Protein AF-A0A4S0N378-F1 (afdb_monomer)

Solvent-accessible surface area (backbone atoms only — not comparable to full-atom values): 2419 Å² total; per-residue (Å²): 136,55,74,67,37,54,54,51,48,54,35,28,71,71,58,77,32,61,60,59,23,11,59,77,66,76,47,54,44,70,61,48,52,52,40,45,51,55,54,74,76,103

Nearest PDB structures (foldseek):
  4pzj-assembly1_A-2  TM=9.819E-01  e=4.569E-03  Eggerthella lenta DSM 2243
  5y9s-assembly1_B  TM=9.815E-01  e=4.325E-02  Vibrio vulnificus CMCP6
  5y9s-assembly1_D  TM=9.654E-01  e=5.306E-02  Vibrio vulnificus CMCP6
  3hhg-assembly1_D  TM=9.203E-01  e=6.968E-02  Neisseria meningitidis serogroup B
  4ldz-assembly1_B  TM=8.876E-01  e=7.061E-01  Bacillus subtilis subsp. subtilis str. 168

Secondary structure (DSSP, 8-state):
--HHHHHHHHHHHHHS-HHHHHHHTTS-HHHHHHHHHHHH--

Foldseek 3Di:
DDPVLVQLVVLCVVVVDLCRSCVVVVHHSVVSVVSPVVVVVD

Radius of gyration: 8.95 Å; Cα contacts (8 Å, |Δi|>4): 37; chains: 1; bounding box: 21×21×14 Å

pLDDT: mean 96.57, std 3.6, range [81.25, 98.62]

Sequence (42 aa):
MEISQVRYFLAVAKELNFTRAAEQCNVTQPALSRAIKLLEDE

Mean predicted aligned error: 2.01 Å

Structure (mmCIF, N/CA/C/O backbone):
data_AF-A0A4S0N378-F1
#
_entry.id   AF-A0A4S0N378-F1
#
loop_
_atom_site.group_PDB
_atom_site.id
_atom_site.type_symbol
_atom_site.label_atom_id
_atom_site.label_alt_id
_atom_site.label_comp_id
_atom_site.label_asym_id
_atom_site.label_entity_id
_atom_site.label_seq_id
_atom_site.pdbx_PDB_ins_code
_atom_site.Cartn_x
_atom_site.Cartn_y
_atom_site.Cartn_z
_atom_site.occupancy
_atom_site.B_iso_or_equiv
_atom_site.auth_seq_id
_atom_site.auth_comp_id
_atom_site.auth_asym_id
_atom_site.auth_atom_id
_atom_site.pdbx_PDB_model_num
ATOM 1 N N . MET A 1 1 ? -10.487 -10.238 0.174 1.00 81.25 1 MET A N 1
ATOM 2 C CA . MET A 1 1 ? -10.086 -9.200 1.141 1.00 81.25 1 MET A CA 1
ATOM 3 C C . MET A 1 1 ? -9.171 -9.801 2.194 1.00 81.25 1 MET A C 1
ATOM 5 O O . MET A 1 1 ? -9.610 -10.620 2.997 1.00 81.25 1 MET A O 1
ATOM 9 N N . GLU A 1 2 ? -7.905 -9.392 2.184 1.00 92.12 2 GLU A N 1
ATOM 10 C CA . GLU A 1 2 ? -6.829 -9.813 3.089 1.00 92.12 2 GLU A CA 1
ATOM 11 C C . GLU A 1 2 ? -6.512 -8.726 4.133 1.00 92.12 2 GLU A C 1
ATOM 13 O O . GLU A 1 2 ? -6.562 -7.525 3.853 1.00 92.12 2 GLU A O 1
ATOM 18 N N . ILE A 1 3 ? -6.094 -9.121 5.342 1.00 92.44 3 ILE A N 1
ATOM 19 C CA . ILE A 1 3 ? -5.748 -8.172 6.426 1.00 92.44 3 ILE A CA 1
ATOM 20 C C . ILE A 1 3 ? -4.621 -7.208 6.013 1.00 92.44 3 ILE A C 1
ATOM 22 O O . ILE A 1 3 ? -4.585 -6.056 6.453 1.00 92.44 3 ILE A O 1
ATOM 26 N N . SER A 1 4 ? -3.693 -7.659 5.168 1.00 92.31 4 SER A N 1
ATOM 27 C CA . SER A 1 4 ? -2.607 -6.829 4.637 1.00 92.31 4 SER A CA 1
ATOM 28 C C . SER A 1 4 ? -3.127 -5.666 3.787 1.00 92.31 4 SER A C 1
ATOM 30 O O . SER A 1 4 ? -2.655 -4.543 3.956 1.00 92.31 4 SER A O 1
ATOM 32 N N . GLN A 1 5 ? -4.140 -5.899 2.948 1.00 95.31 5 GLN A N 1
ATOM 33 C CA . GLN A 1 5 ? -4.753 -4.864 2.111 1.00 95.31 5 GLN A CA 1
ATOM 34 C C . GLN A 1 5 ? -5.438 -3.794 2.963 1.00 95.31 5 GLN A C 1
ATOM 36 O O . GLN A 1 5 ? -5.249 -2.605 2.718 1.00 95.31 5 GLN A O 1
ATOM 41 N N . VAL A 1 6 ? -6.151 -4.197 4.021 1.00 96.44 6 VAL A N 1
ATOM 42 C CA . VAL A 1 6 ? -6.785 -3.257 4.960 1.00 96.44 6 VAL A CA 1
ATOM 43 C C . VAL A 1 6 ? -5.736 -2.399 5.674 1.00 96.44 6 VAL A C 1
ATOM 45 O O . VAL A 1 6 ? -5.910 -1.188 5.802 1.00 96.44 6 VAL A O 1
ATOM 48 N N . ARG A 1 7 ? -4.605 -2.984 6.100 1.00 96.75 7 ARG A N 1
ATOM 49 C CA . ARG A 1 7 ? -3.496 -2.216 6.699 1.00 96.75 7 ARG A CA 1
ATOM 50 C C . ARG A 1 7 ? -2.911 -1.196 5.726 1.00 96.75 7 ARG A C 1
ATOM 52 O O . ARG A 1 7 ? -2.663 -0.061 6.127 1.00 96.75 7 ARG A O 1
ATOM 59 N N . TYR A 1 8 ? -2.712 -1.578 4.466 1.00 98.06 8 TYR A N 1
ATOM 60 C CA . TYR A 1 8 ? -2.219 -0.661 3.439 1.00 98.06 8 TYR A CA 1
ATOM 61 C C . TYR A 1 8 ? -3.222 0.450 3.141 1.00 98.06 8 TYR A C 1
ATOM 63 O O . TYR A 1 8 ? -2.823 1.607 3.036 1.00 98.06 8 TYR A O 1
ATOM 71 N N . PHE A 1 9 ? -4.515 0.134 3.085 1.00 97.94 9 PHE A N 1
ATOM 72 C CA . PHE A 1 9 ? -5.568 1.127 2.895 1.00 97.94 9 PHE A CA 1
ATOM 73 C C . PHE A 1 9 ? -5.583 2.160 4.026 1.00 97.94 9 PHE A C 1
ATOM 75 O O . PHE A 1 9 ? -5.582 3.362 3.763 1.00 97.94 9 PHE A O 1
ATOM 82 N N . LEU A 1 10 ? -5.497 1.712 5.282 1.00 98.25 10 LEU A N 1
ATOM 83 C CA . LEU A 1 10 ? -5.406 2.609 6.436 1.00 98.25 10 LEU A CA 1
ATOM 84 C C . LEU A 1 10 ? -4.156 3.502 6.386 1.00 98.25 10 LEU A C 1
ATOM 86 O O . LEU A 1 10 ? -4.237 4.680 6.733 1.00 98.25 10 LEU A O 1
ATOM 90 N N . ALA A 1 11 ? -3.015 2.973 5.934 1.00 98.25 11 ALA A N 1
ATOM 91 C CA . ALA A 1 11 ? -1.798 3.764 5.754 1.00 98.25 11 ALA A CA 1
ATOM 92 C C . ALA A 1 11 ? -1.963 4.835 4.661 1.00 98.25 11 ALA A C 1
ATOM 94 O O . ALA A 1 11 ? -1.613 5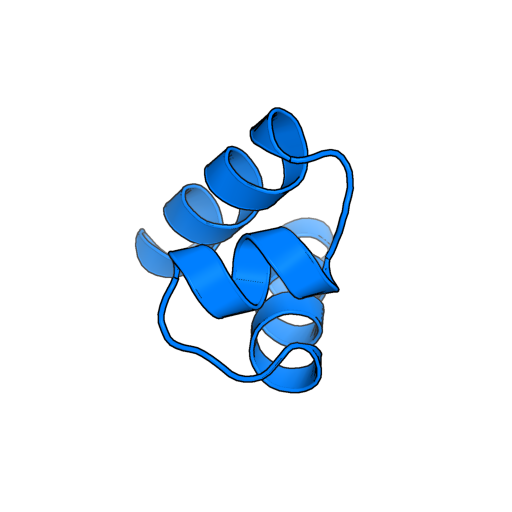.993 4.881 1.00 98.25 11 ALA A O 1
ATOM 95 N N . VAL A 1 12 ? -2.560 4.491 3.514 1.00 98.38 12 VAL A N 1
ATOM 96 C CA . VAL A 1 12 ? -2.848 5.452 2.431 1.00 98.38 12 VAL A CA 1
ATOM 97 C C . VAL A 1 12 ? -3.823 6.530 2.888 1.00 98.38 12 VAL A C 1
ATOM 99 O O . VAL A 1 12 ? -3.584 7.708 2.633 1.00 98.38 12 VAL A O 1
ATOM 102 N N . ALA A 1 13 ? -4.889 6.152 3.593 1.00 98.25 13 ALA A N 1
ATOM 103 C CA . ALA A 1 13 ? -5.878 7.092 4.111 1.00 98.25 13 ALA A CA 1
ATOM 104 C C . ALA A 1 13 ? -5.273 8.073 5.130 1.00 98.25 13 ALA A C 1
ATOM 106 O O . ALA A 1 13 ? -5.674 9.234 5.181 1.00 98.25 13 ALA A O 1
ATOM 107 N N . LYS A 1 14 ? -4.292 7.621 5.920 1.00 98.38 14 LYS A N 1
ATOM 108 C CA . LYS A 1 14 ? -3.580 8.462 6.885 1.00 98.38 14 LYS A CA 1
ATOM 109 C C . LYS A 1 14 ? -2.586 9.413 6.216 1.00 98.38 14 LYS A C 1
ATOM 111 O O . LYS A 1 14 ? -2.538 10.586 6.570 1.00 98.38 14 LYS A O 1
ATOM 116 N N . GLU A 1 15 ? -1.782 8.909 5.284 1.00 98.19 15 GLU A N 1
ATOM 117 C CA . GLU A 1 15 ? -0.695 9.679 4.665 1.00 98.19 15 GLU A CA 1
ATOM 118 C C . GLU A 1 15 ? -1.159 10.551 3.490 1.00 98.19 15 GLU A C 1
ATOM 120 O O . GLU A 1 15 ? -0.452 11.482 3.100 1.00 98.19 15 GLU A O 1
ATOM 125 N N . LEU A 1 16 ? -2.314 10.234 2.888 1.00 97.94 16 LEU A N 1
ATOM 126 C CA . LEU A 1 16 ? -2.820 10.826 1.639 1.00 97.94 16 LEU A CA 1
ATOM 127 C C . LEU A 1 16 ? -1.776 10.807 0.504 1.00 97.94 16 LEU A C 1
ATOM 129 O O . LEU A 1 16 ? -1.804 11.621 -0.420 1.00 97.94 16 LEU A O 1
ATOM 133 N N . ASN A 1 17 ? -0.820 9.878 0.587 1.00 98.25 17 ASN A N 1
ATOM 134 C CA . ASN A 1 17 ? 0.320 9.763 -0.307 1.00 98.25 17 ASN A CA 1
ATOM 135 C C . ASN A 1 17 ? 0.792 8.305 -0.374 1.00 98.25 17 ASN A C 1
ATOM 137 O O . ASN A 1 17 ? 1.203 7.722 0.629 1.00 98.25 17 ASN A O 1
ATOM 141 N N . PHE A 1 18 ? 0.775 7.727 -1.575 1.00 98.12 18 PHE A N 1
ATOM 142 C CA . PHE A 1 18 ? 1.128 6.322 -1.787 1.00 98.12 18 PHE A CA 1
ATOM 143 C C . PHE A 1 18 ? 2.605 6.010 -1.521 1.00 98.12 18 PHE A C 1
ATOM 145 O O . PHE A 1 18 ? 2.913 4.923 -1.039 1.00 98.12 18 PHE A O 1
ATOM 152 N N . THR A 1 19 ? 3.518 6.936 -1.817 1.00 98.50 19 THR A N 1
ATOM 153 C CA . THR A 1 19 ? 4.954 6.737 -1.572 1.00 98.50 19 THR A CA 1
ATOM 154 C C . THR A 1 19 ? 5.240 6.700 -0.074 1.00 98.50 19 THR A C 1
ATOM 156 O O . THR A 1 19 ? 5.844 5.743 0.401 1.00 98.50 19 THR A O 1
ATOM 159 N N . ARG A 1 20 ? 4.714 7.668 0.688 1.00 98.50 20 ARG A N 1
ATOM 160 C CA . ARG A 1 20 ? 4.866 7.706 2.154 1.00 98.50 20 ARG A CA 1
ATOM 161 C C . ARG A 1 20 ? 4.203 6.516 2.842 1.00 98.50 20 ARG A C 1
ATOM 163 O O . ARG A 1 20 ? 4.792 5.923 3.739 1.00 98.50 20 ARG A O 1
ATOM 170 N N . ALA A 1 21 ? 3.012 6.120 2.391 1.00 98.62 21 ALA A N 1
ATOM 171 C CA . ALA A 1 21 ? 2.333 4.937 2.917 1.00 98.62 21 ALA A CA 1
ATOM 172 C C . ALA A 1 21 ? 3.149 3.652 2.682 1.00 98.62 21 ALA A C 1
ATOM 174 O O . ALA A 1 21 ? 3.197 2.780 3.551 1.00 98.62 21 ALA A O 1
ATOM 175 N N . ALA A 1 22 ? 3.816 3.540 1.530 1.00 98.44 22 ALA A N 1
ATOM 176 C CA . ALA A 1 22 ? 4.650 2.389 1.199 1.00 98.44 22 ALA A CA 1
ATOM 177 C C . ALA A 1 22 ? 5.926 2.341 2.048 1.00 98.44 22 ALA A C 1
ATOM 179 O O . ALA A 1 22 ?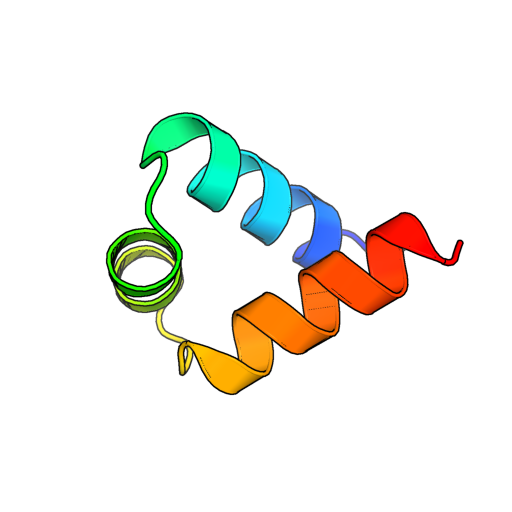 6.250 1.284 2.591 1.00 98.44 22 ALA A O 1
ATOM 180 N N . GLU A 1 23 ? 6.579 3.490 2.245 1.00 98.31 23 GLU A N 1
ATOM 181 C CA . GLU A 1 23 ? 7.710 3.640 3.168 1.00 98.31 23 GLU A CA 1
ATOM 182 C C . GLU A 1 23 ? 7.314 3.250 4.601 1.00 98.31 23 GLU A C 1
ATOM 184 O O . GLU A 1 23 ? 7.980 2.417 5.215 1.00 98.31 23 GLU A O 1
ATOM 189 N N . GLN A 1 24 ? 6.181 3.757 5.108 1.00 97.88 24 GLN A N 1
ATOM 190 C CA . GLN A 1 24 ? 5.662 3.413 6.438 1.00 97.88 24 GLN A CA 1
ATOM 191 C C . GLN A 1 24 ? 5.382 1.906 6.584 1.00 97.88 24 GLN A C 1
ATOM 193 O O . GLN A 1 24 ? 5.584 1.327 7.653 1.00 97.88 24 GLN A O 1
ATOM 198 N N . CYS A 1 25 ? 4.910 1.265 5.514 1.00 97.44 25 CYS A N 1
ATOM 199 C CA . CYS A 1 25 ? 4.583 -0.158 5.490 1.00 97.44 25 CYS A CA 1
ATOM 200 C C . CYS A 1 25 ? 5.774 -1.066 5.139 1.00 97.44 25 CYS A C 1
ATOM 202 O O . CYS A 1 25 ? 5.587 -2.281 5.075 1.00 97.44 25 CYS A O 1
ATOM 204 N N . ASN A 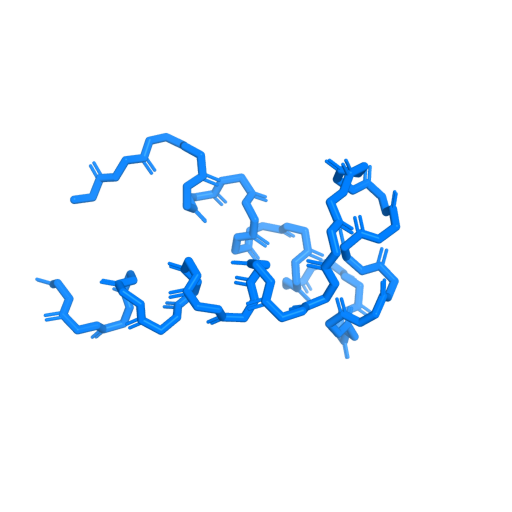1 26 ? 6.978 -0.515 4.937 1.00 97.88 26 ASN A N 1
ATOM 205 C CA . ASN A 1 26 ? 8.183 -1.239 4.510 1.00 97.88 26 ASN A CA 1
ATOM 206 C C . ASN A 1 26 ? 7.979 -2.064 3.223 1.00 97.88 26 ASN A C 1
ATOM 208 O O . ASN A 1 26 ? 8.443 -3.200 3.109 1.00 97.88 26 ASN A O 1
ATOM 212 N N . VAL A 1 27 ? 7.270 -1.497 2.247 1.00 98.12 27 VAL A N 1
ATOM 213 C CA . VAL A 1 27 ?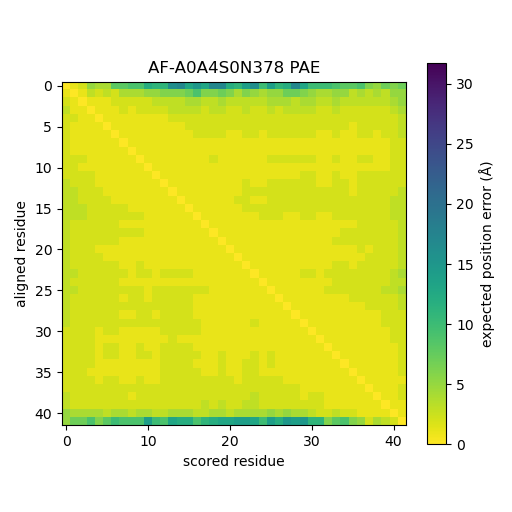 7.043 -2.102 0.929 1.00 98.12 27 VAL A CA 1
ATOM 214 C C . VAL A 1 27 ? 7.369 -1.111 -0.179 1.00 98.12 27 VAL A C 1
ATOM 216 O O . VAL A 1 27 ? 7.496 0.090 0.042 1.00 98.12 27 VAL A O 1
ATOM 219 N N . THR A 1 28 ? 7.492 -1.603 -1.409 1.00 98.50 28 THR A N 1
ATOM 220 C CA . THR A 1 28 ? 7.619 -0.713 -2.563 1.00 98.50 28 THR A CA 1
ATOM 221 C C . THR A 1 28 ? 6.265 -0.081 -2.896 1.00 98.50 28 THR A C 1
ATOM 223 O O . THR A 1 28 ? 5.210 -0.707 -2.757 1.00 98.50 28 THR A O 1
ATOM 226 N N . GLN A 1 29 ? 6.279 1.159 -3.386 1.00 98.31 29 GLN A N 1
ATOM 227 C CA . GLN A 1 29 ? 5.059 1.865 -3.792 1.00 98.31 29 GLN A CA 1
ATOM 228 C C . GLN A 1 29 ? 4.227 1.108 -4.857 1.00 98.31 29 GLN A C 1
ATOM 230 O O . GLN A 1 29 ? 2.998 1.069 -4.713 1.00 98.31 29 GLN A O 1
ATOM 235 N N . PRO A 1 30 ? 4.827 0.432 -5.865 1.00 98.50 30 PRO A N 1
ATOM 236 C CA . PRO A 1 30 ? 4.064 -0.382 -6.813 1.00 98.50 30 PRO A CA 1
ATOM 237 C C . PRO A 1 30 ? 3.366 -1.584 -6.164 1.00 98.50 30 PRO A C 1
ATOM 239 O O . PRO A 1 30 ? 2.237 -1.905 -6.537 1.00 98.50 30 PRO A O 1
ATOM 242 N N . ALA A 1 31 ? 4.006 -2.237 -5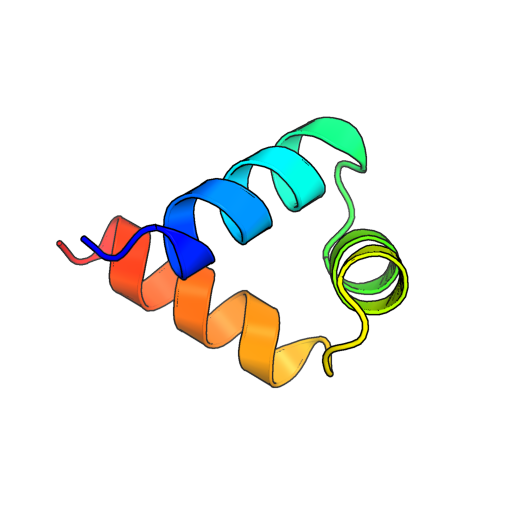.184 1.00 97.94 31 ALA A N 1
ATOM 243 C CA . ALA A 1 31 ? 3.408 -3.361 -4.463 1.00 97.94 31 ALA A CA 1
ATOM 244 C C . ALA A 1 31 ? 2.192 -2.908 -3.647 1.00 97.94 31 ALA A C 1
ATOM 246 O O . ALA A 1 31 ? 1.132 -3.529 -3.726 1.00 97.94 31 ALA A O 1
ATOM 247 N N . LEU A 1 32 ? 2.324 -1.782 -2.937 1.00 98.12 32 LEU A N 1
ATOM 248 C CA . LEU A 1 32 ? 1.220 -1.189 -2.189 1.00 98.12 32 LEU A CA 1
ATOM 249 C C . LEU A 1 32 ? 0.063 -0.795 -3.117 1.00 98.12 32 LEU A C 1
ATOM 251 O O . LEU A 1 32 ? -1.080 -1.154 -2.856 1.00 98.12 32 LEU A O 1
ATOM 255 N N . SER A 1 33 ? 0.352 -0.123 -4.235 1.00 98.25 33 SER A N 1
ATOM 256 C CA . SER A 1 33 ? -0.685 0.310 -5.188 1.00 98.25 33 SER A CA 1
ATOM 257 C C . SER A 1 33 ? -1.446 -0.867 -5.793 1.00 98.25 33 SER A C 1
ATOM 259 O O . SER A 1 33 ? -2.665 -0.809 -5.926 1.00 98.25 33 SER A O 1
ATOM 261 N N . ARG A 1 34 ? 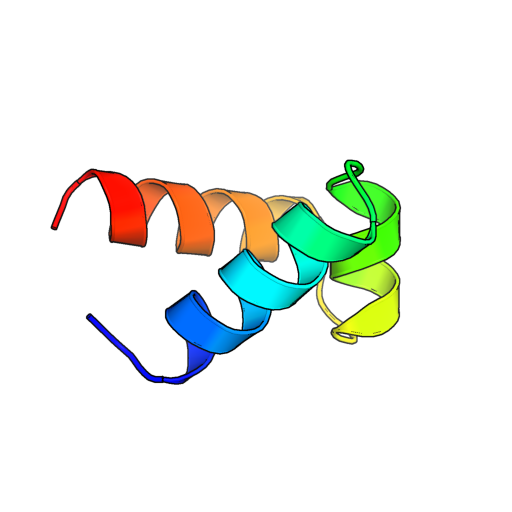-0.748 -1.964 -6.121 1.00 97.81 34 ARG A N 1
ATOM 262 C CA . ARG A 1 34 ? -1.398 -3.192 -6.598 1.00 97.81 34 ARG A CA 1
ATOM 263 C C . ARG A 1 34 ? -2.311 -3.795 -5.531 1.00 97.81 34 ARG A C 1
ATOM 265 O O . ARG A 1 34 ? -3.399 -4.238 -5.871 1.00 97.81 34 ARG A O 1
ATOM 272 N N . ALA A 1 35 ? -1.887 -3.810 -4.269 1.00 97.12 35 ALA A N 1
ATOM 273 C CA . ALA A 1 35 ? -2.696 -4.345 -3.178 1.00 97.12 35 ALA A CA 1
ATOM 274 C C . ALA A 1 35 ? -3.971 -3.521 -2.929 1.00 97.12 35 ALA A C 1
ATOM 276 O O . ALA A 1 35 ? -5.017 -4.114 -2.683 1.00 97.12 35 ALA A O 1
ATOM 277 N N . ILE A 1 36 ? -3.892 -2.187 -3.043 1.00 97.81 36 ILE A N 1
ATOM 278 C CA . ILE A 1 36 ? -5.063 -1.297 -2.981 1.00 97.81 36 ILE A CA 1
ATOM 279 C C . ILE A 1 36 ? -5.995 -1.545 -4.161 1.00 97.81 36 ILE A C 1
ATOM 281 O O . ILE A 1 36 ? -7.180 -1.747 -3.946 1.00 97.81 36 ILE A O 1
ATOM 285 N N . LYS A 1 37 ? -5.467 -1.624 -5.385 1.00 97.38 37 LYS A N 1
ATOM 286 C CA . LYS A 1 37 ? -6.294 -1.909 -6.561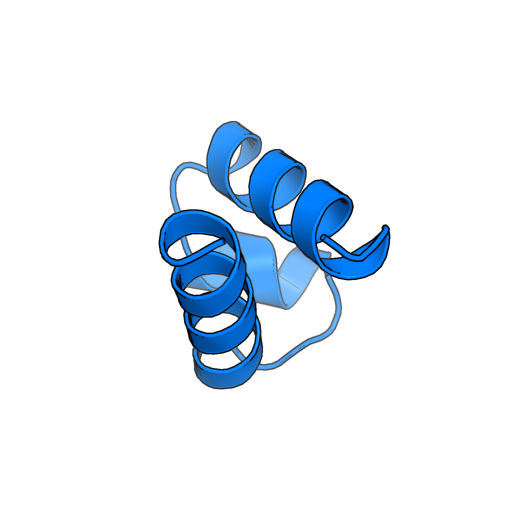 1.00 97.38 37 LYS A CA 1
ATOM 287 C C . LYS A 1 37 ? -7.039 -3.242 -6.438 1.00 97.38 37 LYS A C 1
ATOM 289 O O . LYS A 1 37 ? -8.224 -3.312 -6.715 1.00 97.38 37 LYS A O 1
ATOM 294 N N . LEU A 1 38 ? -6.355 -4.285 -5.967 1.00 96.38 38 LEU A N 1
ATOM 295 C CA . LEU A 1 38 ? -6.991 -5.577 -5.699 1.00 96.38 38 LEU A CA 1
ATOM 296 C C . LEU A 1 38 ? -8.083 -5.483 -4.627 1.00 96.38 38 LEU A C 1
ATOM 298 O O . LEU A 1 38 ? -9.028 -6.248 -4.691 1.00 96.38 38 LEU A O 1
ATOM 302 N N . LEU A 1 39 ? -7.946 -4.586 -3.647 1.00 96.00 39 LEU A N 1
ATOM 303 C CA . LEU A 1 39 ? -8.974 -4.353 -2.632 1.00 96.00 39 LEU A CA 1
ATOM 304 C C . LEU A 1 39 ? -10.185 -3.594 -3.200 1.00 96.00 39 LEU A C 1
ATOM 306 O O . LEU A 1 39 ? -11.291 -3.808 -2.730 1.00 96.00 39 LEU A O 1
ATOM 310 N N . GLU A 1 40 ? -9.980 -2.697 -4.169 1.00 95.19 40 GLU A N 1
ATOM 311 C CA . GLU A 1 40 ? -11.056 -1.961 -4.856 1.00 95.19 40 GLU A CA 1
ATOM 312 C C . GLU A 1 40 ? -11.857 -2.846 -5.826 1.00 95.19 40 GLU A C 1
ATOM 314 O O . GLU A 1 40 ? -13.032 -2.575 -6.067 1.00 95.19 40 GLU A O 1
ATOM 319 N N . ASP A 1 41 ? -11.215 -3.876 -6.387 1.00 94.75 41 ASP A N 1
ATOM 320 C CA . ASP A 1 41 ? -11.808 -4.826 -7.338 1.00 94.75 41 ASP A CA 1
ATOM 321 C C . ASP A 1 41 ? -12.531 -6.016 -6.650 1.00 94.7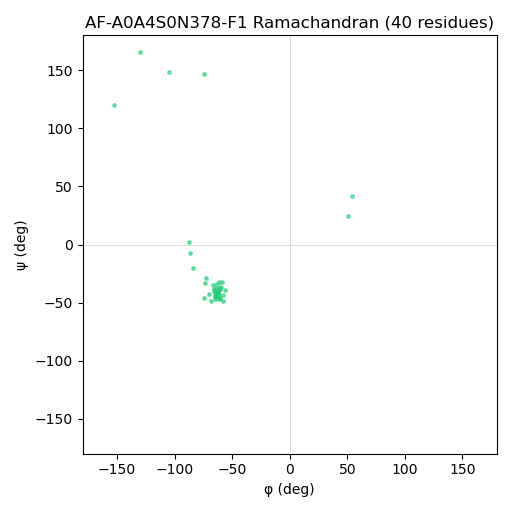5 41 ASP A C 1
ATOM 323 O O . ASP A 1 41 ? -13.162 -6.825 -7.338 1.00 94.75 41 ASP A O 1
ATOM 327 N N . GLU A 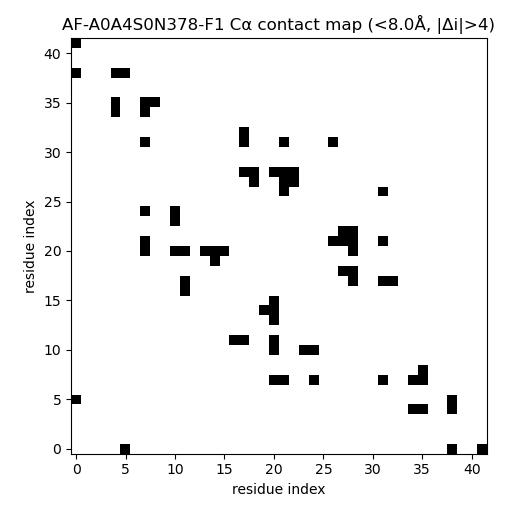1 42 ? -12.423 -6.151 -5.322 1.00 83.44 42 GLU A N 1
ATOM 328 C CA . GLU A 1 42 ? -13.077 -7.187 -4.494 1.00 83.44 42 GLU A CA 1
ATOM 329 C C . GLU A 1 42 ? -14.410 -6.726 -3.889 1.00 83.44 42 GLU A C 1
ATOM 331 O O . GLU A 1 42 ? -15.340 -7.568 -3.853 1.00 83.44 42 GLU A O 1
#